Protein AF-A0A816HY88-F1 (afdb_monomer_lite)

InterPro domains:
  IPR036188 FAD/NAD(P)-binding domain superfamily [G3DSA:3.50.50.60] (1-149)
  IPR036188 FAD/NAD(P)-binding domain superfamily [SSF51905] (26-149)
  IPR050775 Baeyer-Villiger monooxygenase-like [PTHR43098] (3-152)

pLDDT: mean 90.63, std 6.53, range [69.69, 98.5]

Structure (mmCIF, N/CA/C/O backbone):
data_AF-A0A816HY88-F1
#
_entry.id   AF-A0A816HY88-F1
#
loop_
_atom_site.group_PDB
_atom_site.id
_atom_site.type_symbol
_atom_site.label_atom_id
_atom_site.label_alt_id
_atom_site.label_comp_id
_atom_site.label_asym_id
_atom_site.label_entity_id
_atom_site.label_seq_id
_atom_site.pdbx_PDB_ins_code
_atom_site.Cartn_x
_atom_site.Cartn_y
_atom_site.Cartn_z
_atom_site.occupancy
_atom_site.B_iso_or_equiv
_atom_site.auth_seq_id
_atom_site.auth_comp_id
_atom_site.auth_asym_id
_atom_site.auth_atom_id
_atom_site.pdbx_PDB_model_num
ATOM 1 N N . SER A 1 1 ? 11.985 27.526 19.896 1.00 71.38 1 SER A N 1
ATOM 2 C CA . SER A 1 1 ? 10.513 27.419 19.888 1.00 71.38 1 SER A CA 1
ATOM 3 C C . SER A 1 1 ? 10.093 26.351 20.879 1.00 71.38 1 SER A C 1
ATOM 5 O O . SER A 1 1 ? 10.796 25.349 20.962 1.00 71.38 1 SER A O 1
ATOM 7 N N . ASN A 1 2 ? 9.009 26.562 21.633 1.00 85.62 2 ASN A N 1
ATOM 8 C CA . ASN A 1 2 ? 8.474 25.550 22.550 1.00 85.62 2 ASN A CA 1
ATOM 9 C C . ASN A 1 2 ? 7.485 24.657 21.790 1.00 85.62 2 ASN A C 1
ATOM 11 O O . ASN A 1 2 ? 6.582 25.165 21.128 1.00 85.62 2 ASN A O 1
ATOM 15 N N . ILE A 1 3 ? 7.688 23.348 21.861 1.00 93.12 3 ILE A N 1
ATOM 16 C CA . ILE A 1 3 ? 6.860 22.308 21.246 1.00 93.12 3 ILE A CA 1
ATOM 17 C C . ILE A 1 3 ? 6.086 21.635 22.376 1.00 93.12 3 ILE A C 1
ATOM 19 O O . ILE A 1 3 ? 6.694 21.261 23.377 1.00 93.12 3 ILE A O 1
ATOM 23 N N . GLN A 1 4 ? 4.772 21.483 22.223 1.00 94.62 4 GLN A N 1
ATOM 24 C CA . GLN A 1 4 ? 3.928 20.796 23.198 1.00 94.62 4 GLN A CA 1
ATOM 25 C C . GLN A 1 4 ? 3.499 19.429 22.677 1.00 94.62 4 GLN A C 1
ATOM 27 O O . GLN A 1 4 ? 3.098 19.294 21.519 1.00 94.62 4 GLN A O 1
ATOM 32 N N . THR A 1 5 ? 3.574 18.421 23.539 1.00 93.31 5 THR A N 1
ATOM 33 C CA . THR A 1 5 ? 3.077 17.073 23.251 1.00 93.31 5 THR A CA 1
ATOM 34 C C . THR A 1 5 ? 1.643 16.904 23.763 1.00 93.31 5 THR A C 1
ATOM 36 O O . THR A 1 5 ? 1.157 17.673 24.593 1.00 93.31 5 THR A O 1
ATOM 39 N N . HIS A 1 6 ? 0.960 15.848 23.315 1.00 92.31 6 HIS A N 1
ATOM 40 C CA . HIS A 1 6 ? -0.373 15.491 23.814 1.00 92.31 6 HIS A CA 1
ATOM 41 C C . HIS A 1 6 ? -0.389 15.102 25.307 1.00 92.31 6 HIS A C 1
ATOM 43 O O . HIS A 1 6 ? -1.454 15.089 25.916 1.00 92.31 6 HIS A O 1
ATOM 49 N N . THR A 1 7 ? 0.772 14.798 25.902 1.00 94.50 7 THR A N 1
ATOM 50 C CA . THR A 1 7 ? 0.922 14.513 27.338 1.00 94.50 7 THR A CA 1
ATOM 51 C C . THR A 1 7 ? 1.157 15.775 28.175 1.00 94.50 7 THR A C 1
ATOM 53 O O . THR A 1 7 ? 1.267 15.683 29.395 1.00 94.50 7 THR A O 1
ATOM 56 N N . GLY A 1 8 ? 1.225 16.955 27.545 1.00 92.69 8 GLY A N 1
ATOM 57 C CA . GLY A 1 8 ? 1.469 18.235 28.215 1.00 92.69 8 GLY A CA 1
ATOM 58 C C . GLY A 1 8 ? 2.948 18.567 28.437 1.00 92.69 8 GLY A C 1
ATOM 59 O O . GLY A 1 8 ? 3.257 19.587 29.051 1.00 92.69 8 GLY A O 1
ATOM 60 N N . GLU A 1 9 ? 3.871 17.745 27.932 1.00 95.62 9 GLU A N 1
ATOM 61 C CA . GLU A 1 9 ? 5.306 18.027 27.988 1.00 95.62 9 GLU A CA 1
ATOM 62 C C . GLU A 1 9 ? 5.660 19.202 27.065 1.00 95.62 9 GLU A C 1
ATOM 64 O O . GLU A 1 9 ? 5.175 19.289 25.934 1.00 95.62 9 GLU A O 1
ATOM 69 N N . SER A 1 10 ? 6.523 20.102 27.545 1.00 95.25 10 SER A N 1
ATOM 70 C CA . SER A 1 10 ? 7.017 21.248 26.779 1.00 95.25 10 SER A CA 1
ATOM 71 C C . SER A 1 10 ? 8.507 21.094 26.491 1.00 95.25 10 SER A C 1
ATOM 73 O O . SER A 1 10 ? 9.335 21.155 27.399 1.00 95.25 10 SER A O 1
ATOM 75 N N . ILE A 1 11 ? 8.852 20.970 25.213 1.00 95.62 11 ILE A N 1
ATOM 76 C CA . ILE A 1 11 ? 10.220 20.759 24.734 1.00 95.62 11 ILE A CA 1
ATOM 77 C C . ILE A 1 11 ? 10.711 22.040 24.056 1.00 95.62 11 ILE A C 1
ATOM 79 O O . ILE A 1 11 ? 10.052 22.566 23.159 1.00 95.62 11 ILE A O 1
ATOM 83 N N . SER A 1 12 ? 11.879 22.550 24.452 1.00 95.81 12 SER A N 1
ATOM 84 C CA . SER A 1 12 ? 12.508 23.702 23.791 1.00 95.81 12 SER A CA 1
ATOM 85 C C . SER A 1 12 ? 13.562 23.235 22.792 1.00 95.81 12 SER A C 1
ATOM 87 O O . SER A 1 12 ? 14.515 22.551 23.161 1.00 95.81 12 SER A O 1
ATOM 89 N N . ALA A 1 13 ? 13.406 23.616 21.522 1.00 94.94 13 ALA A N 1
ATOM 90 C CA . ALA A 1 13 ? 14.352 23.282 20.459 1.00 94.94 13 ALA A CA 1
ATOM 91 C C . ALA A 1 13 ? 14.672 24.493 19.571 1.00 94.94 13 ALA A C 1
ATOM 93 O O . ALA A 1 13 ? 13.842 25.392 19.373 1.00 94.94 13 ALA A O 1
ATOM 94 N N . LYS A 1 14 ? 15.894 24.505 19.016 1.00 95.19 14 LYS A N 1
ATOM 95 C CA . LYS A 1 14 ? 16.326 25.493 18.009 1.00 95.19 14 LYS A CA 1
ATOM 96 C C . LYS A 1 14 ? 15.706 25.215 16.639 1.00 95.19 14 LYS A C 1
ATOM 98 O O . LYS A 1 14 ? 15.327 26.151 15.949 1.00 95.19 14 LYS A O 1
ATOM 103 N N . PHE A 1 15 ? 15.567 23.939 16.286 1.00 94.88 15 PHE A N 1
ATOM 104 C CA . PHE A 1 15 ? 14.967 23.481 15.037 1.00 94.88 15 PHE A CA 1
ATOM 105 C C . PHE A 1 15 ? 13.956 22.373 15.325 1.00 94.88 15 PHE A C 1
ATOM 107 O O . PHE A 1 15 ? 14.163 21.563 16.225 1.00 94.88 15 PHE A O 1
ATOM 114 N N . CYS A 1 16 ? 12.878 22.340 14.546 1.00 93.38 16 CYS A N 1
ATOM 115 C CA . CYS A 1 16 ? 11.890 21.268 14.548 1.00 93.38 16 CYS A CA 1
ATOM 116 C C . CYS A 1 16 ? 11.793 20.730 13.120 1.00 93.38 16 CYS A C 1
ATOM 118 O O . CYS A 1 16 ? 11.418 21.471 12.212 1.00 93.38 16 CYS A O 1
ATOM 120 N N . ILE A 1 17 ? 12.178 19.470 12.915 1.00 93.50 17 ILE A N 1
ATOM 121 C CA . ILE A 1 17 ? 12.129 18.813 11.606 1.00 93.50 17 ILE A CA 1
ATOM 122 C C . ILE A 1 17 ? 10.899 17.908 11.601 1.00 93.50 17 ILE A C 1
ATOM 124 O O . ILE 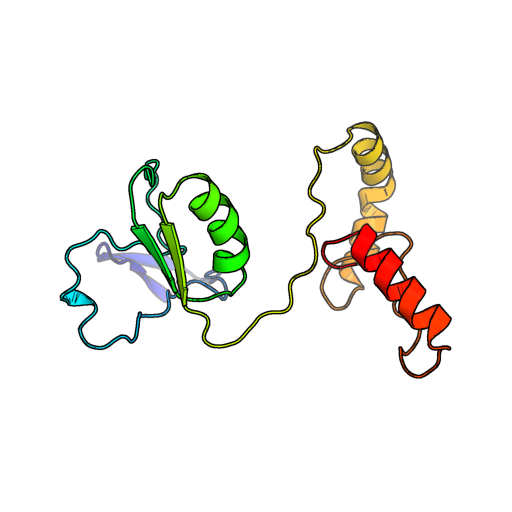A 1 17 ? 10.853 16.915 12.323 1.00 93.50 17 ILE A O 1
ATOM 128 N N . MET A 1 18 ? 9.890 18.262 10.806 1.00 91.19 18 MET A N 1
ATOM 129 C CA . MET A 1 18 ? 8.639 17.507 10.726 1.00 91.19 18 MET A CA 1
ATOM 130 C C . MET A 1 18 ? 8.716 16.472 9.602 1.00 91.19 18 MET A C 1
ATOM 132 O O . MET A 1 18 ? 8.741 16.825 8.427 1.00 91.19 18 MET A O 1
ATOM 136 N N . ALA A 1 19 ? 8.726 15.191 9.970 1.00 89.94 19 ALA A N 1
ATOM 137 C CA . ALA A 1 19 ? 8.741 14.051 9.049 1.00 89.94 19 ALA A CA 1
ATOM 138 C C . ALA A 1 19 ? 7.442 13.225 9.156 1.00 89.94 19 ALA A C 1
ATOM 140 O O . ALA A 1 19 ? 7.468 12.004 9.254 1.00 89.94 19 ALA A O 1
ATOM 141 N N . THR A 1 20 ? 6.285 13.895 9.185 1.00 88.50 20 THR A N 1
ATOM 142 C CA . THR A 1 20 ? 4.975 13.280 9.488 1.00 88.50 20 THR A CA 1
ATOM 143 C C . THR A 1 20 ? 4.330 12.529 8.316 1.00 88.50 20 THR A C 1
ATOM 145 O O . THR A 1 20 ? 3.281 11.914 8.493 1.00 88.50 20 THR A O 1
ATOM 148 N N . GLY A 1 21 ? 4.934 12.572 7.123 1.00 83.69 21 GLY A N 1
ATOM 149 C CA . GLY A 1 21 ? 4.447 11.890 5.919 1.00 83.69 21 GLY A CA 1
ATOM 150 C C . GLY A 1 21 ? 3.144 12.466 5.340 1.00 83.69 21 GLY A C 1
ATOM 151 O O . GLY A 1 21 ? 2.465 13.283 5.960 1.00 83.69 21 GLY A O 1
ATOM 152 N N . CYS A 1 22 ? 2.783 12.032 4.128 1.00 79.31 22 CYS A N 1
ATOM 153 C CA . CYS A 1 22 ? 1.593 12.501 3.400 1.00 79.31 22 CYS A CA 1
ATOM 154 C C . CYS A 1 22 ? 0.307 11.693 3.675 1.00 79.31 22 CYS A C 1
ATOM 156 O O . CYS A 1 22 ? -0.743 12.029 3.135 1.00 79.31 22 CYS A O 1
ATOM 158 N N . LEU A 1 23 ? 0.368 10.643 4.506 1.00 78.06 23 LEU A N 1
ATOM 159 C CA . LEU A 1 23 ? -0.727 9.683 4.738 1.00 78.06 23 LEU A CA 1
ATOM 160 C C . LEU A 1 23 ? -1.119 9.541 6.223 1.00 78.06 23 LEU A C 1
ATOM 162 O O . LEU A 1 23 ? -1.615 8.501 6.644 1.00 78.06 23 LEU A O 1
ATOM 166 N N . SER A 1 24 ? -0.876 10.567 7.038 1.00 69.75 24 SER A N 1
ATOM 167 C CA . SER A 1 24 ? -0.983 10.486 8.505 1.00 69.75 24 SER A CA 1
ATOM 168 C C . SER A 1 24 ? -2.385 10.710 9.080 1.00 69.75 24 SER A C 1
ATOM 170 O O . SER A 1 24 ? -2.617 10.369 10.238 1.00 69.75 24 SER A O 1
ATOM 172 N N . ILE A 1 25 ? -3.329 11.253 8.305 1.00 73.25 25 ILE A N 1
ATOM 173 C CA . ILE A 1 25 ? -4.696 11.528 8.772 1.00 73.25 25 ILE A CA 1
ATOM 174 C C . ILE A 1 25 ? -5.663 10.518 8.136 1.00 73.25 25 ILE A C 1
ATOM 176 O O . ILE A 1 25 ? -5.889 10.581 6.924 1.00 73.25 25 ILE A O 1
ATOM 180 N N . PRO A 1 26 ? -6.261 9.600 8.923 1.00 75.56 26 PRO A N 1
ATOM 181 C CA . PRO A 1 26 ? -7.284 8.691 8.425 1.00 75.56 26 PRO A CA 1
ATOM 182 C C . PRO A 1 26 ? -8.479 9.455 7.862 1.00 75.56 26 PRO A C 1
ATOM 184 O O . PRO A 1 26 ? -8.979 10.406 8.468 1.00 75.56 26 PRO A O 1
ATOM 187 N N . LYS A 1 27 ? -8.983 9.010 6.711 1.00 76.25 27 LYS A N 1
ATOM 188 C CA . LYS A 1 27 ? -10.220 9.550 6.156 1.00 76.25 27 LYS A CA 1
ATOM 189 C C . LYS A 1 27 ? -11.400 9.083 7.007 1.00 76.25 27 LYS A C 1
ATOM 191 O O . LYS A 1 27 ? -11.602 7.881 7.171 1.00 76.25 27 LYS A O 1
ATOM 196 N N . GLN A 1 28 ? -12.206 10.023 7.493 1.00 72.88 28 GLN A N 1
ATOM 197 C CA . GLN A 1 28 ? -13.455 9.678 8.164 1.00 72.88 28 GLN A CA 1
ATOM 198 C C . GLN A 1 28 ? -14.428 9.001 7.192 1.00 72.88 28 GLN A C 1
ATOM 200 O O . GLN A 1 28 ? -14.548 9.385 6.024 1.00 72.88 28 GLN A O 1
ATOM 205 N N . VAL A 1 29 ? -15.114 7.972 7.688 1.00 77.56 29 VAL A N 1
ATOM 206 C CA . VAL A 1 29 ? -16.154 7.267 6.940 1.00 77.56 29 VAL A CA 1
ATOM 207 C C . VAL A 1 29 ? 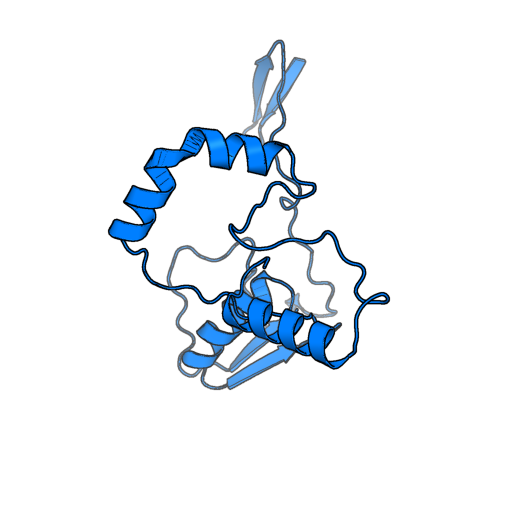-17.409 8.130 6.945 1.00 77.56 29 VAL A C 1
ATOM 209 O O . VAL A 1 29 ? -18.098 8.244 7.953 1.00 77.56 29 VAL A O 1
ATOM 212 N N . ASP A 1 30 ? -17.690 8.739 5.799 1.00 82.94 30 ASP A N 1
ATOM 213 C CA . ASP A 1 30 ? -18.880 9.557 5.575 1.00 82.94 30 ASP A CA 1
ATOM 214 C C . ASP A 1 30 ? -20.040 8.674 5.094 1.00 82.94 30 ASP A C 1
ATOM 216 O O . ASP A 1 30 ? -20.346 8.588 3.904 1.00 82.94 30 ASP A O 1
ATOM 220 N N . ILE A 1 31 ? -20.609 7.904 6.025 1.00 88.44 31 ILE A N 1
ATOM 221 C CA . ILE A 1 31 ? -21.781 7.057 5.785 1.00 88.44 31 ILE A CA 1
ATOM 222 C C . ILE A 1 31 ? -22.818 7.366 6.859 1.00 88.44 31 ILE A C 1
ATOM 224 O O . ILE A 1 31 ? -22.601 7.141 8.053 1.00 88.44 31 ILE A O 1
ATOM 228 N N . ASN A 1 32 ? -23.978 7.854 6.425 1.00 91.06 32 ASN A N 1
ATOM 229 C CA . ASN A 1 32 ? -25.089 8.150 7.320 1.00 91.06 32 ASN A CA 1
ATOM 230 C C . ASN A 1 32 ? -25.496 6.901 8.111 1.00 91.06 32 ASN A C 1
ATOM 232 O O . ASN A 1 32 ? -25.783 5.850 7.542 1.00 91.06 32 ASN A O 1
ATOM 236 N N . GLY A 1 33 ? -25.529 7.030 9.437 1.00 90.31 33 GLY A N 1
ATOM 237 C CA . GLY A 1 33 ? -25.895 5.934 10.330 1.00 90.31 33 GLY A CA 1
ATOM 238 C C . GLY A 1 33 ? -24.801 4.886 10.552 1.00 90.31 33 GLY A C 1
ATOM 239 O O . GLY A 1 33 ? -25.104 3.862 11.159 1.00 90.31 33 GLY A O 1
ATOM 240 N N . ILE A 1 34 ? -23.547 5.122 10.138 1.00 88.56 34 ILE A N 1
ATOM 241 C CA . ILE A 1 34 ? -22.441 4.166 10.352 1.00 88.56 34 ILE A CA 1
ATOM 242 C C . ILE A 1 34 ? -22.284 3.763 11.827 1.00 88.56 34 ILE A C 1
ATOM 244 O O . ILE A 1 34 ? -22.072 2.594 12.132 1.00 88.56 34 ILE A O 1
ATOM 248 N N . ASN A 1 35 ? -22.521 4.698 12.752 1.00 88.62 35 ASN A N 1
ATOM 249 C CA . ASN A 1 35 ? -22.460 4.465 14.200 1.00 88.62 35 ASN A CA 1
ATOM 250 C C . ASN A 1 35 ? -23.571 3.534 14.728 1.00 88.62 35 ASN A C 1
ATOM 252 O O . ASN A 1 35 ? -23.502 3.070 15.865 1.00 88.62 35 ASN A O 1
ATOM 256 N N . ASN A 1 36 ? -24.605 3.254 13.928 1.00 93.94 36 ASN A N 1
ATOM 257 C CA . ASN A 1 36 ? -25.673 2.322 14.295 1.00 93.94 36 ASN A CA 1
ATOM 258 C C . ASN A 1 36 ? -25.295 0.865 14.005 1.00 93.94 36 ASN A C 1
ATOM 260 O O . ASN A 1 36 ? -25.984 -0.043 14.482 1.00 93.94 36 ASN A O 1
ATOM 264 N N . PHE A 1 37 ? -24.222 0.631 13.241 1.00 94.25 37 PHE A N 1
ATOM 265 C CA . PHE A 1 37 ? -23.736 -0.707 12.947 1.00 94.25 37 PHE A CA 1
ATOM 266 C C . PHE A 1 37 ? -23.296 -1.410 14.235 1.00 94.25 37 PHE A C 1
ATOM 268 O O . PHE A 1 37 ? -22.551 -0.862 15.043 1.00 94.25 37 PHE A O 1
ATOM 275 N N . LYS A 1 38 ? -23.802 -2.628 14.448 1.00 95.75 38 LYS A N 1
ATOM 276 C CA . LYS A 1 38 ? -23.538 -3.417 15.664 1.00 95.75 38 LYS A CA 1
ATOM 277 C C . LYS A 1 38 ? -22.385 -4.407 15.510 1.00 95.75 38 LYS A C 1
ATOM 279 O O . LYS A 1 38 ? -21.984 -5.020 16.493 1.00 95.75 38 LYS A O 1
ATOM 284 N N . GLY A 1 39 ? -21.881 -4.585 14.289 1.00 94.75 39 GLY A N 1
ATOM 285 C CA . GLY A 1 39 ? -20.714 -5.416 14.022 1.00 94.75 39 GLY A CA 1
ATOM 286 C C . GLY A 1 39 ? -19.404 -4.688 14.316 1.00 94.75 39 GLY A C 1
ATOM 287 O O . GLY A 1 39 ? -19.372 -3.489 14.597 1.00 94.75 39 GLY A O 1
ATOM 288 N N . LYS A 1 40 ? -18.299 -5.429 14.222 1.00 94.31 40 LYS A N 1
ATOM 289 C CA . LYS A 1 40 ? -16.959 -4.865 14.389 1.00 94.31 40 LYS A CA 1
ATOM 290 C C . LYS A 1 40 ? -16.592 -4.024 13.166 1.00 94.31 40 LYS A C 1
ATOM 292 O O . LYS A 1 40 ? -16.858 -4.422 12.035 1.00 94.31 40 LYS A O 1
ATOM 297 N N . THR A 1 41 ? -15.985 -2.866 13.408 1.00 93.38 41 THR A N 1
ATOM 298 C CA . THR A 1 41 ? -15.511 -1.949 12.365 1.00 93.38 41 THR A CA 1
ATOM 299 C C . THR A 1 41 ? -14.011 -1.772 12.517 1.00 93.38 41 THR A C 1
ATOM 301 O O . THR A 1 41 ? -13.536 -1.503 13.619 1.00 93.38 41 THR A O 1
ATOM 304 N N . TYR A 1 42 ? -13.281 -1.903 11.414 1.00 93.69 42 TYR A N 1
ATOM 305 C CA . TYR A 1 42 ? -11.826 -1.803 11.378 1.00 93.69 42 TYR A CA 1
ATOM 306 C C . TYR A 1 42 ? -11.392 -0.812 10.303 1.00 93.69 42 TYR A C 1
ATOM 308 O O . TYR A 1 42 ? -12.018 -0.713 9.248 1.00 93.69 42 TYR A O 1
ATOM 316 N N . TYR A 1 43 ? -10.301 -0.098 10.568 1.00 92.44 43 TYR A N 1
ATOM 317 C CA . TYR A 1 43 ? -9.692 0.843 9.633 1.00 92.44 43 TYR A CA 1
ATOM 318 C C . TYR A 1 43 ? -8.312 0.320 9.253 1.00 92.44 43 TYR A C 1
ATOM 320 O O . TYR A 1 43 ? -7.505 0.039 10.132 1.00 92.44 43 TYR A O 1
ATOM 328 N N . THR A 1 44 ? -8.000 0.230 7.959 1.00 93.00 44 THR A N 1
ATOM 329 C CA . THR A 1 44 ? -6.687 -0.260 7.494 1.00 93.00 44 THR A CA 1
ATOM 330 C C . THR A 1 44 ? -5.519 0.601 7.984 1.00 93.00 44 THR A C 1
ATOM 332 O O . THR A 1 44 ? -4.414 0.099 8.140 1.00 93.00 44 THR A O 1
ATOM 335 N N . SER A 1 45 ? -5.757 1.884 8.282 1.00 90.62 45 SER A N 1
ATOM 336 C CA . SER A 1 45 ? -4.768 2.795 8.877 1.00 90.62 45 SER A CA 1
ATOM 337 C C . SER A 1 45 ? -4.530 2.576 10.376 1.00 90.62 45 SER A C 1
ATOM 339 O O . SER A 1 45 ? -3.584 3.129 10.925 1.00 90.62 45 SER A O 1
ATOM 341 N N . GLN A 1 46 ? -5.419 1.851 11.056 1.00 90.62 46 GLN A N 1
ATOM 342 C CA . GLN A 1 46 ? -5.390 1.587 12.500 1.00 90.62 46 GLN A CA 1
ATOM 343 C C . GLN A 1 46 ? -5.807 0.133 12.749 1.00 90.62 46 GLN A C 1
ATOM 345 O O . GLN A 1 46 ? -6.729 -0.154 13.513 1.00 90.62 46 GLN A O 1
ATOM 350 N N . TRP A 1 47 ? -5.181 -0.784 12.012 1.00 92.81 47 TRP A N 1
ATOM 351 C CA . TRP A 1 47 ? -5.509 -2.197 12.113 1.00 92.81 47 TRP A CA 1
ATOM 352 C C . TRP A 1 47 ? -5.091 -2.741 13.488 1.00 92.81 47 TRP A C 1
ATOM 354 O O . TRP A 1 47 ? -4.006 -2.389 13.959 1.00 92.81 47 TRP A O 1
ATOM 364 N N . PRO A 1 48 ? -5.910 -3.579 14.149 1.00 94.31 48 PRO A N 1
ATOM 365 C CA . PRO A 1 48 ? -5.527 -4.202 15.412 1.00 94.31 48 PRO A CA 1
ATOM 366 C C . PRO A 1 48 ? -4.233 -5.013 15.290 1.00 94.31 48 PRO A C 1
ATOM 368 O O . PRO A 1 48 ? -3.965 -5.626 14.261 1.00 94.31 48 PRO A O 1
ATOM 371 N N . HIS A 1 49 ? -3.442 -5.040 16.363 1.00 94.50 49 HIS A N 1
ATOM 372 C CA . HIS A 1 49 ? -2.233 -5.871 16.434 1.00 94.50 49 HIS A CA 1
ATOM 373 C C . HIS A 1 49 ? -2.541 -7.358 16.632 1.00 94.50 49 HIS A C 1
ATOM 375 O O . HIS A 1 49 ? -1.706 -8.212 16.349 1.00 94.50 49 HIS A O 1
ATOM 381 N N . GLU A 1 50 ? -3.726 -7.660 17.154 1.00 94.62 50 GLU A N 1
ATOM 382 C CA . GLU A 1 50 ? -4.233 -9.017 17.291 1.00 94.62 50 GLU A CA 1
ATOM 383 C C . GLU A 1 50 ? -4.839 -9.515 15.976 1.00 94.62 50 GLU A C 1
ATOM 385 O O . GLU A 1 50 ? -5.433 -8.749 15.214 1.00 94.62 50 GLU A O 1
ATOM 390 N N . ASN A 1 51 ? -4.711 -10.819 15.726 1.00 92.56 51 ASN A N 1
ATOM 391 C CA . ASN A 1 51 ? -5.334 -11.442 14.566 1.00 92.56 51 ASN A CA 1
ATOM 392 C C . ASN A 1 51 ? -6.858 -11.356 14.676 1.00 92.56 51 ASN A C 1
ATOM 394 O O . ASN A 1 51 ? -7.452 -11.732 15.689 1.00 92.56 51 ASN A O 1
ATOM 398 N N . ILE A 1 52 ? -7.491 -10.898 13.600 1.00 95.00 52 ILE A N 1
ATOM 399 C CA . ILE A 1 52 ? -8.943 -10.899 13.464 1.00 95.00 52 ILE A CA 1
ATOM 400 C C . ILE A 1 52 ? -9.322 -12.166 12.715 1.00 95.00 52 ILE A C 1
ATOM 402 O O . ILE A 1 52 ? -8.853 -12.375 11.607 1.00 95.00 52 ILE A O 1
ATOM 406 N N . ASN A 1 53 ? -10.179 -12.979 13.326 1.00 95.12 53 ASN A N 1
ATOM 407 C CA . ASN A 1 53 ? -10.738 -14.158 12.685 1.00 95.12 53 ASN A CA 1
ATOM 408 C C . ASN A 1 53 ? -12.016 -13.774 11.918 1.00 95.12 53 ASN A C 1
ATOM 410 O O . ASN A 1 53 ? -12.974 -13.266 12.518 1.00 95.12 53 ASN A O 1
ATOM 414 N N . PHE A 1 54 ? -12.016 -14.005 10.608 1.00 97.00 54 PHE A N 1
ATOM 415 C CA . PHE A 1 54 ? -13.140 -13.763 9.704 1.00 97.00 54 PHE A CA 1
ATOM 416 C C . PHE A 1 54 ? -13.941 -15.025 9.360 1.00 97.00 54 PHE A C 1
ATOM 418 O O . PHE A 1 54 ? -14.970 -14.906 8.689 1.00 97.00 54 PHE A O 1
ATOM 425 N N . HIS A 1 55 ? -13.554 -16.206 9.846 1.00 96.81 55 HIS A N 1
ATOM 426 C CA . HIS A 1 55 ? -14.321 -17.434 9.641 1.00 96.81 55 HIS A CA 1
ATOM 427 C C . HIS A 1 55 ? -15.781 -17.266 10.087 1.00 96.81 55 HIS A C 1
ATOM 429 O O . HIS A 1 55 ? -16.087 -16.647 11.113 1.00 96.81 55 HIS A O 1
ATOM 435 N N . ASP A 1 56 ? -16.696 -17.774 9.259 1.00 96.75 56 ASP A N 1
ATOM 436 C CA . ASP A 1 56 ? -18.152 -17.651 9.417 1.00 96.75 56 ASP A CA 1
ATOM 437 C C . ASP A 1 56 ? -18.695 -16.206 9.429 1.00 96.75 56 ASP A C 1
ATOM 439 O O . ASP A 1 56 ? -19.902 -15.985 9.578 1.00 96.75 56 ASP A O 1
ATOM 443 N N . GLN A 1 57 ? -17.843 -15.195 9.222 1.00 98.00 57 GLN A N 1
ATOM 444 C CA . GLN A 1 57 ? -18.259 -13.798 9.164 1.00 98.00 57 GLN A CA 1
ATOM 445 C C . GLN A 1 57 ? -18.684 -13.393 7.754 1.00 98.00 57 GLN A C 1
ATOM 447 O O . GLN A 1 57 ? -18.117 -13.801 6.740 1.00 98.00 57 GLN A O 1
ATOM 452 N N . ARG A 1 58 ? -19.668 -12.493 7.704 1.00 98.38 58 ARG A N 1
ATOM 453 C CA . ARG A 1 58 ? -19.995 -11.726 6.501 1.00 98.38 58 ARG A CA 1
ATOM 454 C C . ARG A 1 58 ? -19.301 -10.379 6.612 1.00 98.38 58 ARG A C 1
ATOM 456 O O . ARG A 1 58 ? -19.659 -9.577 7.474 1.00 98.38 58 ARG A O 1
ATOM 463 N N . VAL A 1 59 ? -18.314 -10.147 5.759 1.00 98.38 59 VAL A N 1
ATOM 464 C CA . VAL A 1 59 ? -17.443 -8.973 5.821 1.00 98.38 59 VAL A CA 1
ATOM 465 C C . VAL A 1 59 ? -17.808 -7.998 4.708 1.00 98.38 59 VAL A C 1
ATOM 467 O O . VAL A 1 59 ? -18.131 -8.398 3.593 1.00 98.38 59 VAL A O 1
ATOM 470 N N . ALA A 1 60 ? -17.763 -6.704 5.014 1.00 97.31 60 ALA A N 1
ATOM 471 C CA . ALA A 1 60 ? -17.919 -5.626 4.050 1.00 97.31 60 ALA A CA 1
ATOM 472 C C . ALA A 1 60 ? -16.630 -4.801 4.003 1.00 97.31 60 ALA A C 1
ATOM 474 O O . ALA A 1 60 ? -16.205 -4.270 5.028 1.00 97.31 60 ALA A O 1
ATOM 475 N N . VAL A 1 61 ? -16.034 -4.664 2.820 1.00 96.75 61 VAL A N 1
ATOM 476 C CA . VAL A 1 61 ? -14.889 -3.776 2.582 1.00 96.75 61 VAL A CA 1
ATOM 477 C C . VAL A 1 61 ? -15.356 -2.578 1.769 1.00 96.75 61 VAL A C 1
ATOM 479 O O . VAL A 1 61 ? -15.974 -2.726 0.714 1.00 96.75 61 VAL A O 1
ATOM 482 N N . ILE A 1 62 ? -15.063 -1.377 2.267 1.00 94.75 62 ILE A N 1
ATOM 483 C CA . ILE A 1 62 ? -15.431 -0.115 1.625 1.00 94.75 62 ILE A CA 1
ATOM 484 C C . ILE A 1 62 ? -14.170 0.535 1.066 1.00 94.75 62 ILE A C 1
ATOM 486 O O . ILE A 1 62 ? -13.283 0.946 1.811 1.00 94.75 62 ILE A O 1
ATOM 490 N N . GLY A 1 63 ? -14.133 0.681 -0.257 1.00 93.06 63 GLY A N 1
ATOM 491 C CA . GLY A 1 63 ? -13.009 1.267 -0.976 1.00 93.06 63 GLY A CA 1
ATOM 492 C C . GLY A 1 63 ? -12.060 0.228 -1.570 1.00 93.06 63 GLY A C 1
ATOM 493 O O . GLY A 1 63 ? -11.700 -0.766 -0.950 1.00 93.06 63 GLY A O 1
ATOM 494 N N . THR A 1 64 ? -11.627 0.508 -2.796 1.00 95.31 64 THR A N 1
ATOM 495 C CA . THR A 1 64 ? -10.746 -0.345 -3.604 1.00 95.31 64 THR A CA 1
ATOM 496 C C . THR A 1 64 ? -9.453 0.387 -3.973 1.00 95.31 64 THR A C 1
ATOM 498 O O . THR A 1 64 ? -8.907 0.218 -5.051 1.00 95.31 64 THR A O 1
ATOM 501 N N . GLY A 1 65 ? -8.951 1.244 -3.076 1.00 93.00 65 GLY A N 1
ATOM 502 C CA . GLY A 1 65 ? -7.591 1.790 -3.193 1.00 93.00 65 GLY A CA 1
ATOM 503 C C . GL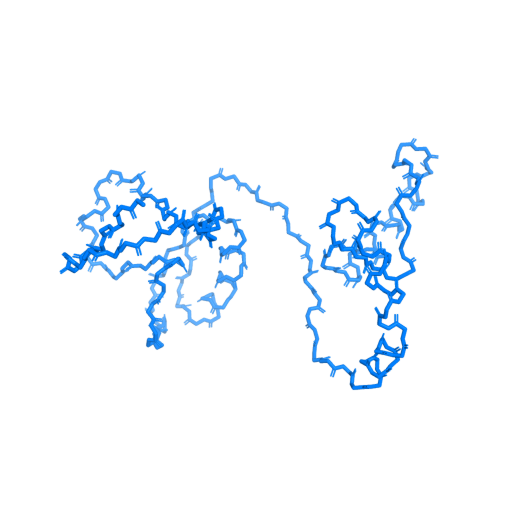Y A 1 65 ? -6.529 0.732 -2.871 1.00 93.00 65 GLY A C 1
ATOM 504 O O . GLY A 1 65 ? -6.870 -0.414 -2.594 1.00 93.00 65 GLY A O 1
ATOM 505 N N . SER A 1 66 ? -5.250 1.122 -2.826 1.00 92.88 66 SER A N 1
ATOM 506 C CA . SER A 1 66 ? -4.128 0.194 -2.572 1.00 92.88 66 SER A CA 1
ATOM 507 C C . SER A 1 66 ? -4.352 -0.717 -1.352 1.00 92.88 66 SER A C 1
ATOM 509 O O . SER A 1 66 ? -4.292 -1.936 -1.480 1.00 92.88 66 SER A O 1
ATOM 511 N N . SER A 1 67 ? -4.747 -0.158 -0.199 1.00 94.94 67 SER A N 1
ATOM 512 C CA . SER A 1 67 ? -5.047 -0.961 0.997 1.00 94.94 67 SER A CA 1
ATOM 513 C C . SER A 1 67 ? -6.201 -1.947 0.791 1.00 94.94 67 SER A C 1
ATOM 515 O O . SER A 1 67 ? -6.165 -3.051 1.324 1.00 94.94 67 SER A O 1
ATOM 517 N N . GLY A 1 68 ? -7.225 -1.570 0.019 1.00 95.38 68 GLY A N 1
ATOM 518 C CA . GLY A 1 68 ? -8.337 -2.456 -0.327 1.00 95.38 68 GLY A CA 1
ATOM 519 C C . GLY A 1 68 ? -7.869 -3.591 -1.234 1.00 95.38 68 GLY A C 1
ATOM 520 O O . GLY A 1 68 ? -8.085 -4.749 -0.911 1.00 95.38 68 GLY A O 1
ATOM 521 N N . VAL A 1 69 ? -7.146 -3.272 -2.311 1.00 95.38 69 VAL A N 1
ATOM 522 C CA . VAL A 1 69 ? -6.576 -4.262 -3.245 1.00 95.38 69 VAL A CA 1
ATOM 523 C C . VAL A 1 69 ? -5.680 -5.274 -2.527 1.00 95.38 69 VAL A C 1
ATOM 525 O O . VAL A 1 69 ? -5.705 -6.451 -2.866 1.00 95.38 69 VAL A O 1
ATOM 528 N N . GLN A 1 70 ? -4.921 -4.836 -1.522 1.00 95.00 70 GLN A N 1
ATOM 529 C CA . GLN A 1 70 ? -4.052 -5.710 -0.729 1.00 95.00 70 GLN A CA 1
ATOM 530 C C . GLN A 1 70 ? -4.821 -6.582 0.277 1.00 95.00 70 GLN A C 1
ATOM 532 O O .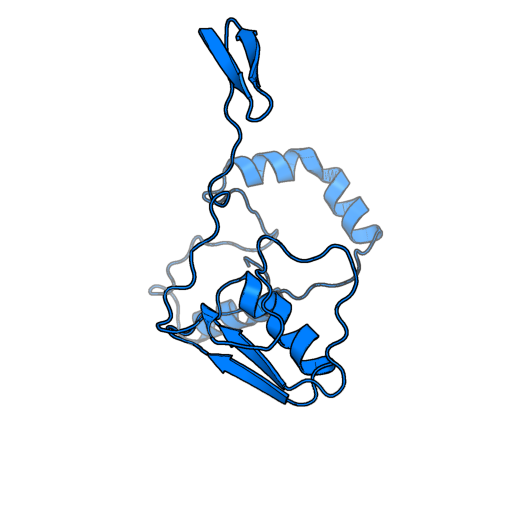 GLN A 1 70 ? -4.462 -7.738 0.474 1.00 95.00 70 GLN A O 1
ATOM 537 N N . SER A 1 71 ? -5.860 -6.046 0.926 1.00 96.31 71 SER A N 1
ATOM 538 C CA . SER A 1 71 ? -6.581 -6.740 2.008 1.00 96.31 71 SER A CA 1
ATOM 539 C C . SER A 1 71 ? -7.737 -7.615 1.524 1.00 96.31 71 SER A C 1
ATOM 541 O O . SER A 1 71 ? -7.970 -8.677 2.093 1.00 96.31 71 SER A O 1
ATOM 543 N N . ILE A 1 72 ? -8.444 -7.206 0.466 1.00 97.50 72 ILE A N 1
ATOM 544 C CA . ILE A 1 72 ? -9.618 -7.907 -0.077 1.00 97.50 72 ILE A CA 1
ATOM 545 C C . ILE A 1 72 ? -9.329 -9.385 -0.378 1.00 97.50 72 ILE A C 1
ATOM 547 O O . ILE A 1 72 ? -10.128 -10.202 0.074 1.00 97.50 72 ILE A O 1
ATOM 551 N N . PRO A 1 73 ? -8.235 -9.765 -1.075 1.00 96.56 73 PRO A N 1
ATOM 552 C CA . PRO A 1 73 ? -7.965 -11.171 -1.376 1.00 96.56 73 PRO A CA 1
ATOM 553 C C . PRO A 1 73 ? -7.794 -12.020 -0.113 1.00 96.56 73 PRO A C 1
ATOM 555 O O . PRO A 1 73 ? -8.432 -13.057 0.008 1.00 96.56 73 PRO A O 1
ATOM 558 N N . LEU A 1 74 ? -7.024 -11.530 0.864 1.00 96.31 74 LEU A N 1
ATOM 559 C CA . LEU A 1 74 ? -6.770 -12.248 2.117 1.00 96.31 74 LEU A CA 1
ATOM 560 C C . LEU A 1 74 ? -8.039 -12.382 2.969 1.00 96.31 74 LEU A C 1
ATOM 562 O O . LEU A 1 74 ? -8.313 -13.438 3.525 1.00 96.31 74 LEU A O 1
ATOM 566 N N . ILE A 1 75 ? -8.857 -11.328 3.035 1.00 97.62 75 ILE A N 1
ATOM 567 C CA . ILE A 1 75 ? -10.147 -11.376 3.737 1.00 97.62 75 ILE A CA 1
ATOM 568 C C . ILE A 1 75 ? -11.115 -12.332 3.022 1.00 97.62 75 ILE A C 1
ATOM 570 O O . ILE A 1 75 ? -11.884 -13.025 3.683 1.00 97.62 75 ILE A O 1
ATOM 574 N N . ALA A 1 76 ? -11.099 -12.377 1.685 1.00 97.88 76 ALA A N 1
ATOM 575 C CA . ALA A 1 76 ? -11.955 -13.263 0.897 1.00 97.88 76 ALA A CA 1
ATOM 576 C C . ALA A 1 76 ? -11.625 -14.749 1.099 1.00 97.88 76 ALA A C 1
ATOM 578 O O . ALA A 1 76 ? -12.533 -15.571 1.027 1.00 97.88 76 ALA A O 1
ATOM 579 N N . GLU A 1 77 ? -10.355 -15.085 1.346 1.00 97.31 77 GLU A N 1
ATOM 580 C CA . GLU A 1 77 ? -9.918 -16.457 1.642 1.00 97.31 77 GLU A CA 1
ATOM 581 C C . GLU A 1 77 ? -10.474 -16.979 2.978 1.00 97.31 77 GLU A C 1
ATOM 583 O O . GLU A 1 77 ? -10.694 -18.181 3.123 1.00 97.31 77 GLU A O 1
ATOM 588 N N . GLU A 1 78 ? -10.724 -16.092 3.945 1.00 97.56 78 GLU A N 1
ATOM 589 C CA . GLU A 1 78 ? -11.133 -16.468 5.303 1.00 97.56 78 GLU A CA 1
ATOM 590 C C . GLU A 1 78 ? -12.638 -16.279 5.573 1.00 97.56 78 GLU A C 1
ATOM 592 O O . GLU A 1 78 ? -13.256 -17.084 6.280 1.00 97.56 78 GLU A O 1
ATOM 597 N N . ALA A 1 79 ? -13.236 -15.215 5.027 1.00 98.19 79 ALA A N 1
ATOM 598 C CA . ALA A 1 79 ? -14.618 -14.831 5.296 1.00 98.19 79 ALA A CA 1
ATOM 599 C C . ALA A 1 79 ? -15.637 -15.782 4.654 1.00 98.19 79 ALA A C 1
ATOM 601 O O . ALA A 1 79 ? -15.511 -16.165 3.494 1.00 98.19 79 ALA A O 1
ATOM 602 N N . ALA A 1 80 ? -16.741 -16.062 5.353 1.00 98.19 80 ALA A N 1
ATOM 603 C CA . ALA A 1 80 ? -17.837 -16.844 4.772 1.00 98.19 80 ALA A CA 1
ATOM 604 C C . ALA A 1 80 ? -18.536 -16.121 3.610 1.00 98.19 80 ALA A C 1
ATOM 606 O O . ALA A 1 80 ? -19.084 -16.758 2.712 1.00 98.19 80 ALA A O 1
ATOM 607 N N . HIS A 1 81 ? -18.547 -14.787 3.628 1.00 98.50 81 HIS A N 1
ATOM 608 C CA . HIS A 1 81 ? -18.972 -13.988 2.483 1.00 98.50 81 HIS A CA 1
ATOM 609 C C . HIS A 1 81 ? -18.327 -12.603 2.517 1.00 98.50 81 HIS A C 1
ATOM 611 O O . HIS A 1 81 ? -18.364 -11.932 3.550 1.00 98.50 81 HIS A O 1
ATOM 617 N N . LEU A 1 82 ? -17.833 -12.128 1.373 1.00 98.50 82 LEU A N 1
ATOM 618 C CA . LEU A 1 82 ? -17.255 -10.794 1.230 1.00 98.50 82 LEU A CA 1
ATOM 619 C C . LEU A 1 82 ? -18.113 -9.902 0.324 1.00 98.50 82 LEU A C 1
ATOM 621 O O . LEU A 1 82 ? -18.434 -10.259 -0.806 1.00 98.50 82 LEU A O 1
ATOM 625 N N . TYR A 1 83 ? -18.453 -8.712 0.815 1.00 98.31 83 TYR A N 1
ATOM 626 C CA . TYR A 1 83 ? -19.056 -7.627 0.043 1.00 98.31 83 TYR A CA 1
ATOM 627 C C . TYR A 1 83 ? -18.014 -6.537 -0.206 1.00 98.31 83 TYR A C 1
ATOM 629 O O . TYR A 1 83 ? -17.427 -6.014 0.741 1.00 98.31 83 TYR A O 1
ATOM 637 N N . VAL A 1 84 ? -17.814 -6.152 -1.467 1.00 97.94 84 VAL A N 1
ATOM 638 C CA . VAL A 1 84 ? -16.900 -5.063 -1.840 1.00 97.94 84 VAL A CA 1
ATOM 639 C C . VAL A 1 84 ? -17.705 -3.868 -2.335 1.00 97.94 84 VAL A C 1
ATOM 641 O O . VAL A 1 84 ? -18.355 -3.921 -3.378 1.00 97.94 84 VAL A O 1
ATOM 644 N N . PHE A 1 85 ? -17.637 -2.765 -1.594 1.00 95.50 85 PHE A N 1
ATOM 645 C CA . PHE A 1 85 ? -18.271 -1.502 -1.955 1.00 95.50 85 PHE A CA 1
ATOM 646 C C . PHE A 1 85 ? -17.262 -0.612 -2.681 1.00 95.50 85 PHE A C 1
ATOM 648 O O . PHE A 1 85 ? -16.431 0.068 -2.070 1.00 95.50 85 PHE A O 1
ATOM 655 N N . GLN A 1 86 ? -17.343 -0.623 -4.010 1.00 95.44 86 GLN A N 1
ATOM 656 C CA . GLN A 1 86 ? -16.477 0.145 -4.895 1.00 95.44 86 GLN A CA 1
ATOM 657 C C . GLN A 1 86 ? -17.188 1.396 -5.412 1.00 95.44 86 GLN A C 1
ATOM 659 O O . GLN A 1 86 ? -18.184 1.303 -6.123 1.00 95.44 86 GLN A O 1
ATOM 664 N N . ARG A 1 87 ? -16.629 2.575 -5.117 1.00 93.56 87 ARG A N 1
ATOM 665 C CA . ARG A 1 87 ? -17.110 3.841 -5.695 1.00 93.56 87 ARG A CA 1
ATOM 666 C C . ARG A 1 87 ? -16.511 4.116 -7.073 1.00 93.56 87 ARG A C 1
ATOM 668 O O . ARG A 1 87 ? -17.216 4.541 -7.978 1.00 93.56 87 ARG A O 1
ATOM 675 N N . THR A 1 88 ? -15.206 3.901 -7.213 1.00 93.25 88 THR A N 1
ATOM 676 C CA . THR A 1 88 ? -14.458 4.133 -8.453 1.00 93.25 88 THR A CA 1
ATOM 677 C C . THR A 1 88 ? -13.502 2.959 -8.642 1.00 93.25 88 THR A C 1
ATOM 679 O O . THR A 1 88 ? -12.707 2.717 -7.734 1.00 93.25 88 THR A O 1
ATOM 682 N N . PRO A 1 89 ? -13.585 2.211 -9.756 1.00 92.31 89 PRO A N 1
ATOM 683 C CA . PRO A 1 89 ? -12.639 1.140 -10.043 1.00 92.31 89 PRO A CA 1
ATOM 684 C C . PRO A 1 89 ? -11.204 1.662 -10.118 1.00 92.31 89 PRO A C 1
ATOM 686 O O . PRO A 1 89 ? -10.957 2.707 -10.719 1.00 92.31 89 PRO A O 1
ATOM 689 N N . CYS A 1 90 ? -10.263 0.929 -9.528 1.00 89.69 90 CYS A N 1
ATOM 690 C CA . CYS A 1 90 ? -8.839 1.164 -9.732 1.00 89.69 90 CYS A CA 1
ATOM 691 C C . CYS A 1 90 ? -8.302 0.228 -10.819 1.00 89.69 90 CYS A C 1
ATOM 693 O O . CYS A 1 90 ? -8.720 -0.927 -10.914 1.00 89.69 90 CYS A O 1
ATOM 695 N N . PHE A 1 91 ? -7.317 0.690 -11.584 1.00 91.44 91 PHE A N 1
ATOM 696 C CA . PHE A 1 91 ? -6.454 -0.230 -12.315 1.00 91.44 91 PHE A CA 1
ATOM 697 C C . PHE A 1 91 ? -5.496 -0.892 -11.327 1.00 91.44 91 PHE A C 1
ATOM 699 O O . PHE A 1 91 ? -4.933 -0.229 -10.456 1.00 91.44 91 PHE A O 1
ATOM 706 N N . SER A 1 92 ? -5.326 -2.202 -11.461 1.00 91.31 92 SER A N 1
ATOM 707 C CA . SER A 1 92 ? -4.374 -2.983 -10.683 1.00 91.31 92 SER A CA 1
ATOM 708 C C . SER A 1 92 ? -3.604 -3.884 -11.635 1.00 91.31 92 SER A C 1
ATOM 710 O O . SER A 1 92 ? -4.184 -4.457 -12.558 1.00 91.31 92 SER A O 1
ATOM 712 N N . ILE A 1 93 ? -2.298 -3.975 -11.418 1.00 91.50 93 ILE A N 1
ATOM 713 C CA . ILE A 1 93 ? -1.394 -4.855 -12.152 1.00 91.50 93 ILE A CA 1
ATOM 714 C C . ILE A 1 93 ? -0.793 -5.865 -11.175 1.00 91.50 93 ILE A C 1
ATOM 716 O O . ILE A 1 93 ? -0.612 -5.532 -9.999 1.00 91.50 93 ILE A O 1
ATOM 720 N N . PRO A 1 94 ? -0.506 -7.102 -11.617 1.00 89.50 94 PRO A N 1
ATOM 721 C CA . PRO A 1 94 ? 0.072 -8.115 -10.747 1.00 89.50 94 PRO A CA 1
ATOM 722 C C . PRO A 1 94 ? 1.362 -7.612 -10.094 1.00 89.50 94 PRO A C 1
ATOM 724 O O . PRO A 1 94 ? 2.269 -7.151 -10.778 1.00 89.50 94 PRO A O 1
ATOM 727 N N . ALA A 1 95 ? 1.469 -7.737 -8.770 1.00 89.50 95 ALA A N 1
ATOM 728 C CA . ALA A 1 95 ? 2.699 -7.383 -8.063 1.00 89.50 95 ALA A CA 1
ATOM 729 C C . ALA A 1 95 ? 3.846 -8.366 -8.355 1.00 89.50 95 ALA A C 1
ATOM 731 O O . ALA A 1 95 ? 5.000 -8.000 -8.184 1.00 89.50 95 ALA A O 1
ATOM 732 N N . ARG A 1 96 ? 3.518 -9.607 -8.766 1.00 90.50 96 ARG A N 1
ATOM 733 C CA . ARG A 1 96 ? 4.473 -10.702 -9.037 1.00 90.50 96 ARG A CA 1
ATOM 734 C C . ARG A 1 96 ? 5.468 -10.928 -7.892 1.00 90.50 96 ARG A C 1
ATOM 736 O O . ARG A 1 96 ? 6.618 -11.267 -8.119 1.00 90.50 96 ARG A O 1
ATOM 743 N N . ASN A 1 97 ? 5.001 -10.765 -6.655 1.00 90.81 97 ASN A N 1
ATOM 744 C CA . ASN A 1 97 ? 5.835 -10.966 -5.480 1.00 90.81 97 ASN A CA 1
ATOM 745 C C . ASN A 1 97 ? 6.269 -12.435 -5.378 1.00 90.81 97 ASN A C 1
ATOM 747 O O . ASN A 1 97 ? 5.422 -13.328 -5.303 1.00 90.81 97 ASN A O 1
ATOM 751 N N . THR A 1 98 ? 7.576 -12.671 -5.346 1.00 90.81 98 THR A N 1
ATOM 752 C CA . THR A 1 98 ? 8.194 -13.987 -5.163 1.00 90.81 98 THR A CA 1
ATOM 753 C C . THR A 1 98 ? 9.174 -13.938 -3.994 1.00 90.81 98 THR A C 1
ATOM 755 O O . THR A 1 98 ? 9.629 -12.855 -3.620 1.00 90.81 98 THR A O 1
ATOM 758 N N . PRO A 1 99 ? 9.524 -15.090 -3.394 1.00 94.50 99 PRO A N 1
ATOM 759 C CA . PRO A 1 99 ? 10.670 -15.156 -2.497 1.00 94.50 99 PRO A CA 1
ATOM 760 C C . PRO A 1 99 ? 11.920 -14.580 -3.174 1.00 94.50 99 PRO A C 1
ATOM 762 O O . PRO A 1 99 ? 12.112 -14.766 -4.375 1.00 94.50 99 PRO A O 1
ATOM 765 N N . LEU A 1 100 ? 12.753 -13.885 -2.399 1.00 92.62 100 LEU A N 1
ATOM 766 C CA . LEU A 1 100 ? 14.006 -13.318 -2.887 1.00 92.62 100 LEU A CA 1
ATOM 767 C C . LEU A 1 100 ? 14.999 -14.439 -3.223 1.00 92.62 100 LEU A C 1
ATOM 769 O O . LEU A 1 100 ? 15.294 -15.272 -2.363 1.00 92.62 100 LEU A O 1
ATOM 773 N N . ASP A 1 101 ? 15.539 -14.435 -4.442 1.00 93.94 101 ASP A N 1
ATOM 774 C CA . ASP A 1 101 ? 16.678 -15.280 -4.800 1.00 93.94 101 ASP A CA 1
ATOM 775 C C . ASP A 1 101 ? 17.981 -14.620 -4.325 1.00 93.94 101 ASP A C 1
ATOM 777 O O . ASP A 1 101 ? 18.334 -13.508 -4.722 1.00 93.94 101 ASP A O 1
ATOM 781 N N . LEU A 1 102 ? 18.721 -15.327 -3.470 1.00 94.75 102 LEU A N 1
ATOM 782 C CA . LEU A 1 102 ? 19.991 -14.856 -2.918 1.00 94.75 102 LEU A CA 1
ATOM 783 C C . LEU A 1 102 ? 21.065 -14.660 -3.997 1.00 94.75 102 LEU A C 1
ATOM 785 O O . LEU A 1 102 ? 21.963 -13.836 -3.819 1.00 94.75 102 LEU A O 1
ATOM 789 N N . GLN A 1 103 ? 21.010 -15.401 -5.106 1.00 93.94 103 GLN A N 1
ATOM 790 C CA . GLN A 1 103 ? 21.948 -15.202 -6.213 1.00 93.94 103 GLN A CA 1
ATOM 791 C C . GLN A 1 103 ? 21.652 -13.893 -6.949 1.00 93.94 103 GLN A C 1
ATOM 793 O O . GLN A 1 103 ? 22.574 -13.121 -7.223 1.00 93.94 103 GLN A O 1
ATOM 798 N N . GLU A 1 104 ? 20.375 -13.609 -7.212 1.00 88.50 104 GLU A N 1
ATOM 799 C CA . GLU A 1 104 ? 19.937 -12.343 -7.807 1.00 88.50 104 GLU A CA 1
ATOM 800 C C . GLU A 1 104 ? 20.274 -11.158 -6.900 1.00 88.50 104 GLU A C 1
ATOM 802 O O . GLU A 1 104 ? 20.816 -10.157 -7.371 1.00 88.50 104 GLU A O 1
ATOM 807 N N . GLU A 1 105 ? 20.048 -11.288 -5.590 1.00 93.12 105 GLU A N 1
ATOM 808 C CA . GLU A 1 105 ? 20.433 -10.277 -4.602 1.00 93.12 105 GLU A CA 1
ATOM 809 C C . GLU A 1 105 ? 21.947 -10.009 -4.625 1.00 93.12 105 GLU A C 1
ATOM 811 O O . GLU A 1 105 ? 22.383 -8.854 -4.639 1.00 93.12 105 GLU A O 1
ATOM 816 N N . GLN A 1 106 ? 22.773 -11.059 -4.662 1.00 93.81 106 GLN A N 1
ATOM 817 C CA . GLN A 1 106 ? 24.229 -10.914 -4.739 1.00 93.81 106 GLN A CA 1
ATOM 818 C C . GLN A 1 106 ? 24.672 -10.204 -6.019 1.00 93.81 106 GLN A C 1
ATOM 820 O O . GLN A 1 106 ? 25.600 -9.395 -5.974 1.00 93.81 106 GLN A O 1
ATOM 825 N N . ILE A 1 107 ? 24.033 -10.497 -7.153 1.00 89.94 107 ILE A N 1
ATOM 826 C CA . ILE A 1 107 ? 24.300 -9.810 -8.422 1.00 89.94 107 ILE A CA 1
ATOM 827 C C . ILE A 1 107 ? 23.890 -8.340 -8.312 1.00 89.94 107 ILE A C 1
ATOM 829 O O . ILE A 1 107 ? 24.704 -7.465 -8.599 1.00 89.94 107 ILE A O 1
ATOM 833 N N . TRP A 1 108 ? 22.680 -8.061 -7.823 1.00 88.94 108 TRP A N 1
ATOM 834 C CA . TRP A 1 108 ? 22.172 -6.701 -7.637 1.00 88.94 108 TRP A CA 1
ATOM 835 C C . TRP A 1 108 ? 23.091 -5.848 -6.754 1.00 88.94 108 TRP A C 1
ATOM 837 O O . TRP A 1 108 ? 23.349 -4.676 -7.049 1.00 88.94 108 TRP A O 1
ATOM 847 N N . ASN A 1 109 ? 23.611 -6.443 -5.679 1.00 93.00 109 ASN A N 1
ATOM 848 C CA . ASN A 1 109 ? 24.438 -5.754 -4.695 1.00 93.00 109 ASN A CA 1
ATOM 849 C C . ASN A 1 109 ? 25.859 -5.444 -5.182 1.00 93.00 109 ASN A C 1
ATOM 851 O O . ASN A 1 109 ? 26.468 -4.508 -4.660 1.00 93.00 109 ASN A O 1
ATOM 855 N N . LYS A 1 110 ? 26.387 -6.157 -6.189 1.00 94.25 110 LYS A N 1
ATOM 856 C CA . LYS A 1 110 ? 27.697 -5.825 -6.789 1.00 94.25 110 LYS A CA 1
ATOM 857 C C . LYS A 1 110 ? 27.705 -4.418 -7.388 1.00 94.25 110 LYS A C 1
ATOM 859 O O . LYS A 1 110 ? 28.666 -3.682 -7.184 1.00 94.25 110 LYS A O 1
ATOM 864 N N . ASP A 1 111 ? 26.594 -4.026 -8.008 1.00 89.88 111 ASP A N 1
ATOM 865 C CA . ASP A 1 111 ? 26.451 -2.752 -8.720 1.00 89.88 111 ASP A CA 1
ATOM 866 C C . ASP A 1 111 ? 25.564 -1.749 -7.955 1.00 89.88 111 ASP A C 1
ATOM 868 O O . ASP A 1 111 ? 25.014 -0.805 -8.527 1.00 89.88 111 ASP A O 1
ATOM 872 N N . TYR A 1 112 ? 25.425 -1.917 -6.632 1.00 90.44 112 TYR A N 1
ATOM 873 C CA . TYR A 1 112 ? 24.504 -1.138 -5.791 1.00 90.44 112 TYR A CA 1
ATOM 874 C C . TYR A 1 112 ? 24.643 0.382 -5.970 1.00 90.44 112 TYR A C 1
ATOM 876 O O . TYR A 1 112 ? 23.648 1.102 -6.094 1.00 90.44 112 TYR A O 1
ATOM 884 N N . ASN A 1 113 ? 25.881 0.888 -6.003 1.00 93.56 113 ASN A N 1
ATOM 885 C CA . ASN A 1 113 ? 26.140 2.318 -6.179 1.00 93.56 113 ASN A CA 1
ATOM 886 C C . ASN A 1 113 ? 25.640 2.820 -7.535 1.00 93.56 113 ASN A C 1
ATOM 888 O O . ASN A 1 113 ? 25.060 3.904 -7.605 1.00 93.56 113 ASN A O 1
ATOM 892 N N . GLU A 1 114 ? 25.814 2.035 -8.596 1.00 91.62 114 GLU A N 1
ATOM 893 C CA . GLU A 1 114 ? 25.330 2.390 -9.927 1.00 91.62 114 GLU A CA 1
ATOM 894 C C . GLU A 1 114 ? 23.804 2.363 -9.991 1.00 91.62 114 GLU A C 1
ATOM 896 O O . GLU A 1 114 ? 23.198 3.312 -10.494 1.00 91.62 114 GLU A O 1
ATOM 901 N N . HIS A 1 115 ? 23.167 1.331 -9.424 1.00 90.44 115 HIS A N 1
ATOM 902 C CA . HIS A 1 115 ? 21.708 1.262 -9.304 1.00 90.44 115 HIS A CA 1
ATOM 903 C C . HIS A 1 115 ? 21.155 2.483 -8.571 1.00 90.44 115 HIS A C 1
ATOM 905 O O . HIS A 1 115 ? 20.225 3.132 -9.054 1.00 90.44 115 HIS A O 1
ATOM 911 N N . ARG A 1 116 ? 21.777 2.868 -7.453 1.00 92.31 116 ARG A N 1
ATOM 912 C CA . ARG A 1 116 ? 21.376 4.049 -6.689 1.00 92.31 116 ARG A CA 1
ATOM 913 C C . ARG A 1 116 ? 21.510 5.337 -7.503 1.00 92.31 116 ARG A C 1
ATOM 915 O O . ARG A 1 116 ? 20.594 6.155 -7.475 1.00 92.31 116 ARG A O 1
ATOM 922 N N . GLN A 1 117 ? 22.615 5.527 -8.227 1.00 93.12 117 GLN A N 1
ATOM 923 C CA . GLN A 1 117 ? 22.786 6.709 -9.080 1.00 93.12 117 GLN A CA 1
ATOM 924 C C . GLN A 1 117 ? 21.753 6.749 -10.209 1.00 93.12 117 GLN A C 1
ATOM 926 O O . GLN A 1 117 ? 21.192 7.810 -10.478 1.00 93.12 117 GLN A O 1
ATOM 931 N N . LYS A 1 118 ? 21.435 5.608 -10.830 1.00 89.94 118 LYS A N 1
ATOM 932 C CA . LYS A 1 118 ? 20.363 5.526 -11.835 1.00 89.94 118 LYS A CA 1
ATOM 933 C C . LYS A 1 118 ? 19.018 5.924 -11.230 1.00 89.94 118 LYS A C 1
ATOM 935 O O . LYS A 1 118 ? 18.364 6.810 -11.767 1.00 89.94 118 LYS A O 1
ATOM 940 N N . ILE A 1 119 ? 18.652 5.344 -10.084 1.00 91.12 119 ILE A N 1
ATOM 941 C CA . ILE A 1 119 ? 17.391 5.613 -9.375 1.00 91.12 119 ILE A CA 1
ATOM 942 C C . ILE A 1 119 ? 17.229 7.103 -9.046 1.00 91.12 119 ILE A C 1
ATOM 944 O O . ILE A 1 119 ? 16.162 7.663 -9.298 1.00 91.12 119 ILE A O 1
ATOM 948 N N . LEU A 1 120 ? 18.285 7.760 -8.550 1.00 93.12 120 LEU A N 1
ATOM 949 C CA . LEU A 1 120 ? 18.270 9.197 -8.237 1.00 93.12 120 LEU A CA 1
ATOM 950 C C . LEU A 1 120 ? 18.007 10.093 -9.452 1.00 93.12 120 LEU A C 1
ATOM 952 O O . LEU A 1 120 ? 17.517 11.206 -9.286 1.00 93.12 120 LEU A O 1
ATOM 956 N N . ASN A 1 121 ? 18.327 9.614 -10.653 1.00 90.06 121 ASN A N 1
ATOM 957 C CA . ASN A 1 121 ? 18.111 10.331 -11.906 1.00 90.06 121 ASN A CA 1
ATOM 958 C C . ASN A 1 121 ? 16.797 9.930 -12.606 1.00 90.06 121 ASN A C 1
ATOM 960 O O . ASN A 1 121 ? 16.552 10.348 -13.736 1.00 90.06 121 ASN A O 1
ATOM 964 N N . THR A 1 122 ? 15.941 9.130 -11.959 1.00 88.38 122 THR A N 1
ATOM 965 C CA . THR A 1 122 ? 14.601 8.802 -12.471 1.00 88.38 122 THR A CA 1
ATOM 966 C C . THR A 1 122 ? 13.542 9.757 -11.929 1.00 88.38 122 THR A C 1
ATOM 968 O O . THR A 1 122 ? 13.675 10.302 -10.838 1.00 88.38 122 THR A O 1
ATOM 971 N N . TYR A 1 123 ? 12.442 9.917 -12.669 1.00 85.44 123 TYR A N 1
ATOM 972 C CA . TYR A 1 123 ? 11.333 10.788 -12.272 1.00 85.44 123 TYR A CA 1
ATOM 973 C C . TYR A 1 123 ? 10.676 10.377 -10.942 1.00 85.44 123 TYR A C 1
ATOM 975 O O . TYR A 1 123 ? 10.361 11.230 -10.118 1.00 85.44 123 TYR A O 1
ATOM 983 N N . ALA A 1 124 ? 10.462 9.074 -10.733 1.00 86.69 124 ALA A N 1
ATOM 984 C CA . ALA A 1 124 ? 9.700 8.550 -9.597 1.00 86.69 124 ALA A CA 1
ATOM 985 C C . ALA A 1 124 ? 10.572 7.931 -8.491 1.00 86.69 124 ALA A C 1
ATOM 987 O O . ALA A 1 124 ? 10.032 7.460 -7.494 1.00 86.69 124 ALA A O 1
ATOM 988 N N . GLY A 1 125 ? 11.900 7.902 -8.655 1.00 89.12 125 GLY A N 1
ATOM 989 C CA . GLY A 1 125 ? 12.795 7.232 -7.709 1.00 89.12 125 GLY A CA 1
ATOM 990 C C . GLY A 1 125 ? 12.722 5.703 -7.771 1.00 89.12 125 GLY A C 1
ATOM 991 O O . GLY A 1 125 ? 12.973 5.042 -6.767 1.00 89.12 125 GLY A O 1
ATOM 992 N N . PHE A 1 126 ? 12.412 5.138 -8.942 1.00 86.56 126 PHE A N 1
ATOM 993 C CA . PHE A 1 126 ? 12.379 3.694 -9.193 1.00 86.56 126 PHE A CA 1
ATOM 994 C C . PHE A 1 126 ? 13.042 3.370 -10.534 1.00 86.56 126 PHE A C 1
ATOM 996 O O . PHE A 1 126 ? 12.872 4.100 -11.509 1.00 86.56 126 PHE A O 1
ATOM 1003 N N . HIS A 1 127 ? 13.777 2.258 -10.596 1.00 84.19 127 HIS A N 1
ATOM 1004 C CA . HIS A 1 127 ? 14.396 1.758 -11.822 1.00 84.19 127 HIS A CA 1
ATOM 1005 C C . HIS A 1 127 ? 14.229 0.242 -11.913 1.00 84.19 127 HIS A C 1
ATOM 1007 O O . HIS A 1 127 ? 14.622 -0.476 -10.997 1.00 84.19 127 HIS A O 1
ATOM 1013 N N . THR A 1 128 ? 13.704 -0.224 -13.042 1.00 82.19 128 THR A N 1
ATOM 1014 C CA . THR A 1 128 ? 13.651 -1.644 -13.390 1.00 82.19 128 THR A CA 1
ATOM 1015 C C . THR A 1 128 ? 14.703 -1.896 -14.468 1.00 82.19 128 THR A C 1
ATOM 1017 O O . THR A 1 128 ? 14.564 -1.351 -15.570 1.00 82.19 128 THR A O 1
ATOM 1020 N N . PRO A 1 129 ? 15.770 -2.667 -14.187 1.00 77.12 129 PRO A N 1
ATOM 1021 C CA . PRO A 1 129 ? 16.789 -2.957 -15.188 1.00 77.12 129 PRO A CA 1
ATOM 1022 C C . PRO A 1 129 ? 16.190 -3.586 -16.446 1.00 77.12 129 PRO A C 1
ATOM 1024 O O . PRO A 1 129 ? 15.289 -4.417 -16.378 1.00 77.12 129 PRO A O 1
ATOM 1027 N N . GLY A 1 130 ? 16.701 -3.182 -17.609 1.00 75.06 130 GLY A N 1
ATOM 1028 C CA . GLY A 1 130 ? 16.258 -3.716 -18.899 1.00 75.06 130 GLY A CA 1
ATOM 1029 C C . GLY A 1 130 ? 14.954 -3.121 -19.441 1.00 75.06 130 GLY A C 1
ATOM 1030 O O . GLY A 1 130 ? 14.583 -3.443 -20.568 1.00 75.06 130 GLY A O 1
ATOM 1031 N N . LEU A 1 131 ? 14.287 -2.225 -18.706 1.00 76.69 131 LEU A N 1
ATOM 1032 C CA . LEU A 1 131 ? 13.138 -1.476 -19.216 1.00 76.69 131 LEU A CA 1
ATOM 1033 C C . LEU A 1 131 ? 13.520 -0.046 -19.591 1.00 76.69 131 LEU A C 1
ATOM 1035 O O . LEU A 1 131 ? 14.170 0.669 -18.828 1.00 76.69 131 LEU A O 1
ATOM 1039 N N . SER A 1 132 ? 13.063 0.367 -20.773 1.00 70.38 132 SER A N 1
ATOM 1040 C CA . SER A 1 132 ? 13.154 1.740 -21.263 1.00 70.38 132 SER A CA 1
ATOM 1041 C C . SER A 1 132 ? 11.761 2.337 -21.461 1.00 70.38 132 SER A C 1
ATOM 1043 O O . SER A 1 132 ? 10.810 1.633 -21.820 1.00 70.38 132 SER A O 1
ATOM 1045 N N . TYR A 1 133 ? 11.652 3.643 -21.219 1.00 72.38 133 TYR A N 1
ATOM 1046 C CA . TYR A 1 133 ? 10.418 4.435 -21.307 1.00 72.38 133 TYR A CA 1
ATOM 1047 C C . TYR A 1 133 ? 10.533 5.563 -22.349 1.00 72.38 133 TYR A C 1
ATOM 1049 O O . TYR A 1 133 ? 9.825 6.563 -22.277 1.00 72.38 133 TYR A O 1
ATOM 1057 N N . ASP A 1 134 ? 11.465 5.437 -23.290 1.00 76.81 134 ASP A N 1
ATOM 1058 C CA . ASP A 1 134 ? 11.879 6.483 -24.233 1.00 76.81 134 ASP A CA 1
ATOM 1059 C C . ASP A 1 134 ? 11.003 6.586 -25.490 1.00 76.81 134 ASP A C 1
ATOM 1061 O O . ASP A 1 134 ? 11.133 7.537 -26.261 1.00 76.81 134 ASP A O 1
ATOM 1065 N N . GLN A 1 135 ? 10.081 5.644 -25.694 1.00 82.69 135 GLN A N 1
ATOM 1066 C CA . GLN A 1 135 ? 9.188 5.629 -26.850 1.00 82.69 135 GLN A CA 1
ATOM 1067 C C . GLN A 1 135 ? 7.757 6.004 -26.470 1.00 82.69 135 GLN A C 1
ATOM 1069 O O . GLN A 1 135 ? 7.187 5.495 -25.505 1.00 82.69 135 GLN A O 1
ATOM 1074 N N . SER A 1 136 ? 7.143 6.867 -27.281 1.00 88.25 136 SER A N 1
ATOM 1075 C CA . SER A 1 136 ? 5.725 7.177 -27.135 1.00 88.25 136 SER A CA 1
ATOM 1076 C C . SER A 1 136 ? 4.883 5.958 -27.504 1.00 88.25 136 SER A C 1
ATOM 1078 O O . SER A 1 136 ? 5.077 5.336 -28.549 1.00 88.25 136 SER A O 1
ATOM 1080 N N . ALA A 1 137 ? 3.869 5.664 -26.690 1.00 88.56 137 ALA A N 1
ATOM 1081 C CA . ALA A 1 137 ? 2.891 4.626 -27.005 1.00 88.56 137 ALA A CA 1
ATOM 1082 C C . ALA A 1 137 ? 2.145 4.904 -28.325 1.00 88.56 137 ALA A C 1
ATOM 1084 O O . ALA A 1 137 ? 1.630 3.971 -28.933 1.00 88.56 137 ALA A O 1
ATOM 1085 N N . LEU A 1 138 ? 2.102 6.167 -28.773 1.00 90.94 138 LEU A N 1
ATOM 1086 C CA . LEU A 1 138 ? 1.464 6.588 -30.025 1.00 90.94 138 LEU A CA 1
ATOM 1087 C C . LEU A 1 138 ? 2.394 6.503 -31.245 1.00 90.94 138 LEU A C 1
ATOM 1089 O O . LEU A 1 138 ? 1.926 6.666 -32.367 1.00 90.94 138 LEU A O 1
ATOM 1093 N N . SER A 1 139 ? 3.699 6.289 -31.045 1.00 92.44 139 SER A N 1
ATOM 1094 C CA . SER A 1 139 ? 4.691 6.255 -32.130 1.00 92.44 139 SER A CA 1
ATOM 1095 C C . SER A 1 139 ? 5.101 4.842 -32.549 1.00 92.44 139 SER A C 1
ATOM 1097 O O . SER A 1 139 ? 6.011 4.692 -33.360 1.00 92.44 139 SER A O 1
ATOM 1099 N N . VAL A 1 140 ? 4.474 3.806 -31.989 1.00 90.62 140 VAL A N 1
ATOM 1100 C CA . VAL A 1 140 ? 4.783 2.395 -32.267 1.00 90.62 140 VAL A CA 1
ATOM 1101 C C . VAL A 1 140 ? 3.580 1.679 -32.880 1.00 90.62 140 VAL A C 1
ATOM 1103 O O . VAL A 1 140 ? 2.441 2.125 -32.742 1.00 90.62 140 VAL A O 1
ATOM 1106 N N . SER A 1 141 ? 3.819 0.557 -33.567 1.00 93.75 141 SER A N 1
ATOM 1107 C CA . SER A 1 141 ? 2.727 -0.274 -34.087 1.00 93.75 141 SER A CA 1
ATOM 1108 C C . SER A 1 141 ? 1.882 -0.863 -32.944 1.00 93.75 141 SER A C 1
ATOM 1110 O O . SER A 1 141 ? 2.424 -1.122 -31.865 1.00 93.75 141 SER A O 1
ATOM 1112 N N . PRO A 1 142 ? 0.584 -1.154 -33.170 1.00 94.31 142 PRO A N 1
ATOM 1113 C CA . PRO A 1 142 ? -0.263 -1.804 -32.165 1.00 94.31 142 PRO A CA 1
ATOM 1114 C C . PRO A 1 142 ? 0.312 -3.128 -31.640 1.00 94.31 142 PRO A C 1
ATOM 1116 O O . PRO A 1 142 ? 0.214 -3.418 -30.455 1.00 94.31 142 PRO A O 1
ATOM 1119 N N . GLU A 1 143 ? 0.973 -3.906 -32.500 1.0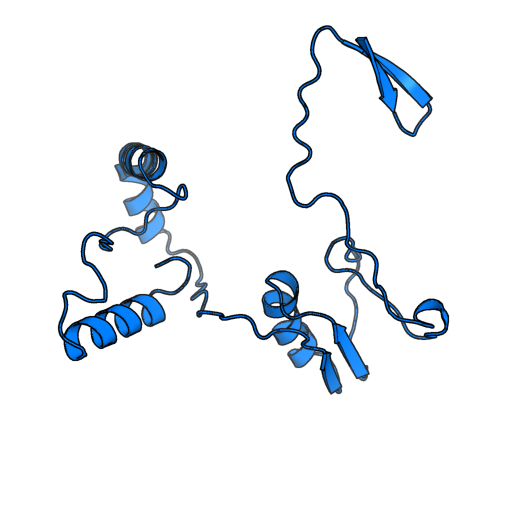0 93.94 143 GLU A N 1
ATOM 1120 C CA . GLU A 1 143 ? 1.639 -5.156 -32.112 1.00 93.94 143 GLU A CA 1
ATOM 1121 C C . GLU A 1 143 ? 2.804 -4.911 -31.141 1.00 93.94 143 GLU A C 1
ATOM 1123 O O . GLU A 1 143 ? 2.904 -5.561 -30.101 1.00 93.94 143 GLU A O 1
ATOM 1128 N N . THR A 1 144 ? 3.660 -3.929 -31.443 1.00 91.12 144 THR A N 1
ATOM 1129 C CA . THR A 1 144 ? 4.772 -3.544 -30.561 1.00 91.12 144 THR A CA 1
ATOM 1130 C C . THR A 1 144 ? 4.250 -3.025 -29.223 1.00 91.12 144 THR A C 1
ATOM 1132 O O . THR A 1 144 ? 4.777 -3.390 -28.172 1.00 91.12 144 THR A O 1
ATOM 1135 N N . GLN A 1 145 ? 3.193 -2.208 -29.252 1.00 91.69 145 GLN A N 1
ATOM 1136 C CA . GLN A 1 145 ? 2.538 -1.688 -28.054 1.00 91.69 145 GLN A CA 1
ATOM 1137 C C . GLN A 1 145 ? 1.993 -2.825 -27.176 1.00 91.69 145 GLN A C 1
ATOM 1139 O O . GLN A 1 145 ? 2.291 -2.880 -25.983 1.00 91.69 145 GLN A O 1
ATOM 1144 N N . GLN A 1 146 ? 1.255 -3.763 -27.771 1.00 92.62 146 GLN A N 1
ATOM 1145 C CA . GLN A 1 146 ? 0.677 -4.901 -27.060 1.00 92.62 146 GLN A CA 1
ATOM 1146 C C . GLN A 1 146 ? 1.762 -5.782 -26.431 1.00 92.62 146 GLN A C 1
ATOM 1148 O O . GLN A 1 146 ? 1.702 -6.079 -25.238 1.00 92.62 146 GLN A O 1
ATOM 1153 N N . LYS A 1 147 ? 2.814 -6.117 -27.188 1.00 91.56 147 LYS A N 1
ATOM 1154 C CA . LYS A 1 147 ? 3.958 -6.885 -26.673 1.00 91.56 147 LYS A CA 1
ATOM 1155 C C . LYS A 1 147 ? 4.645 -6.177 -25.503 1.00 91.56 147 LYS A C 1
ATOM 1157 O O . LYS A 1 147 ? 5.061 -6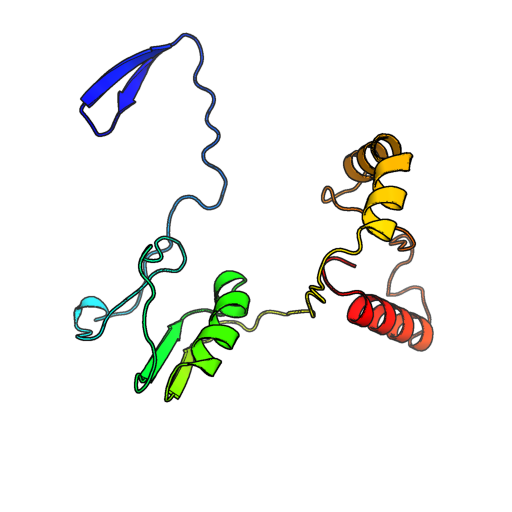.819 -24.537 1.00 91.56 147 LYS A O 1
ATOM 1162 N N . ALA A 1 148 ? 4.761 -4.852 -25.573 1.00 89.38 148 ALA A N 1
ATOM 1163 C CA . ALA A 1 148 ? 5.343 -4.043 -24.513 1.00 89.38 148 ALA A CA 1
ATOM 1164 C C . ALA A 1 148 ? 4.478 -4.042 -23.237 1.00 89.38 148 ALA A C 1
ATOM 1166 O O . ALA A 1 148 ? 5.036 -4.059 -22.137 1.00 89.38 148 ALA A O 1
ATOM 1167 N N . TYR A 1 149 ? 3.147 -4.058 -23.366 1.00 90.69 149 TYR A N 1
ATOM 1168 C CA . TYR A 1 149 ? 2.220 -4.202 -22.236 1.00 90.69 149 TYR A CA 1
ATOM 1169 C C . TYR A 1 149 ? 2.241 -5.604 -21.635 1.00 90.69 149 TYR A C 1
ATOM 1171 O O . TYR A 1 149 ? 2.274 -5.736 -20.416 1.00 90.69 149 TYR A O 1
ATOM 1179 N N . GLU A 1 150 ? 2.279 -6.647 -22.459 1.00 91.25 150 GLU A N 1
ATOM 1180 C CA . GLU A 1 150 ? 2.364 -8.033 -21.989 1.00 91.25 150 GLU A CA 1
ATOM 1181 C C . GLU A 1 150 ? 3.670 -8.296 -21.242 1.00 91.25 150 GLU A C 1
ATOM 1183 O O . GLU A 1 150 ? 3.648 -8.867 -20.153 1.00 91.25 150 GLU A O 1
ATOM 1188 N N . THR A 1 151 ? 4.794 -7.813 -21.782 1.00 89.50 151 THR A N 1
ATOM 1189 C CA . THR A 1 151 ? 6.111 -7.922 -21.135 1.00 89.50 151 THR A CA 1
ATOM 1190 C C . THR A 1 151 ? 6.086 -7.288 -19.743 1.00 89.50 151 THR A C 1
ATOM 1192 O O . THR A 1 151 ? 6.488 -7.913 -18.764 1.00 89.50 151 THR A O 1
ATOM 1195 N N . ARG A 1 152 ? 5.539 -6.073 -19.627 1.00 88.81 152 ARG A N 1
ATOM 1196 C CA . ARG A 1 152 ? 5.389 -5.379 -18.338 1.00 88.81 152 ARG A CA 1
ATOM 1197 C C . ARG A 1 152 ? 4.394 -6.075 -17.414 1.00 88.81 152 ARG A C 1
ATOM 1199 O O . ARG A 1 152 ? 4.664 -6.252 -16.237 1.00 88.81 152 ARG A O 1
ATOM 1206 N N . GLY A 1 153 ? 3.277 -6.573 -17.938 1.00 87.44 153 GLY A N 1
ATOM 1207 C CA . GLY A 1 153 ? 2.309 -7.347 -17.154 1.00 87.44 153 GLY A CA 1
ATOM 1208 C C . GLY A 1 153 ? 2.872 -8.669 -16.606 1.00 87.44 153 GLY A C 1
ATOM 1209 O O . GLY A 1 153 ? 2.430 -9.154 -15.559 1.00 87.44 153 GLY A O 1
ATOM 1210 N N . GLN A 1 154 ? 3.849 -9.265 -17.294 1.00 88.56 154 GLN A N 1
ATOM 1211 C CA . GLN A 1 154 ? 4.574 -10.444 -16.818 1.00 88.56 154 GLN A CA 1
ATOM 1212 C C . GLN A 1 154 ? 5.586 -10.096 -15.725 1.00 88.56 154 GLN A C 1
ATOM 1214 O O . GLN A 1 154 ? 5.640 -10.828 -14.739 1.00 88.56 154 GLN A O 1
ATOM 1219 N N . LEU A 1 155 ? 6.322 -8.988 -15.873 1.00 87.50 155 LEU A N 1
ATOM 1220 C CA . LEU A 1 155 ? 7.258 -8.489 -14.858 1.00 87.50 155 LEU A CA 1
ATOM 1221 C C . LEU A 1 155 ? 6.532 -8.030 -13.587 1.00 87.50 155 LEU A C 1
ATOM 1223 O O . LEU A 1 155 ? 6.937 -8.383 -12.483 1.00 87.50 155 LEU A O 1
ATOM 1227 N N . GLY A 1 156 ? 5.418 -7.317 -13.745 1.00 87.50 156 GLY A N 1
ATOM 1228 C CA . GLY A 1 156 ? 4.614 -6.807 -12.644 1.00 87.50 156 GLY A CA 1
ATOM 1229 C C . GLY A 1 156 ? 5.241 -5.614 -11.919 1.00 87.50 156 GLY A C 1
ATOM 1230 O O . GLY A 1 156 ? 6.286 -5.082 -12.288 1.00 87.50 156 GLY A O 1
ATOM 1231 N N . GLY A 1 157 ? 4.576 -5.167 -10.856 1.00 85.44 157 GLY A N 1
ATOM 1232 C CA . GLY A 1 157 ? 5.045 -4.018 -10.079 1.00 85.44 157 GLY A CA 1
ATOM 1233 C C . GLY A 1 157 ? 4.975 -2.715 -10.880 1.00 85.44 157 GLY A C 1
ATOM 1234 O O . GLY A 1 157 ? 3.959 -2.438 -11.496 1.00 85.44 157 GLY A O 1
ATOM 1235 N N . LEU A 1 158 ? 6.019 -1.885 -10.843 1.00 79.12 158 LEU A N 1
ATOM 1236 C CA . LEU A 1 158 ? 6.055 -0.571 -11.515 1.00 79.12 158 LEU A CA 1
ATOM 1237 C C . LEU A 1 158 ? 6.763 -0.603 -12.889 1.00 79.12 158 LEU A C 1
ATOM 1239 O O . LEU A 1 158 ? 7.301 0.416 -13.318 1.00 79.12 158 LEU A O 1
ATOM 1243 N N . SER A 1 159 ? 6.814 -1.774 -13.534 1.00 69.69 159 SER A N 1
ATOM 1244 C CA . SER A 1 159 ? 7.464 -2.030 -14.835 1.00 69.69 159 SER A CA 1
ATOM 1245 C C . SER A 1 159 ? 6.763 -1.385 -16.034 1.00 69.69 159 SER A C 1
ATOM 1247 O O . SER A 1 159 ? 5.516 -1.469 -16.074 1.00 69.69 159 SER A O 1
#

Foldseek 3Di:
DWDADPVGDTDDDPDDDDPCDPCNDDDDDPDPCPVVDPDDDADLNGHDPDDDQQAAHEEEDEEDPPSNVVVVVVSCVGHPHYHYHYPDDDDFADQPDDPDDPVVVVVCVVCVVVLQVVLVPDPVSDDDPPDDPPDDLVRDDPVVSVVNVVVDSVVHDPD

Sequence (159 aa):
SNIQTHTGESISAKFCIMATGCLSIPKQVDINGINNFKGKTYYTSQWPHENINFHDQRVAVIGTGSSGVQSIPLIAEEAAHLYVFQRTPCFSIPARNTPLDLQEEQIWNKDYNEHRQKILNTYAGFHTPGLSYDQSALSVSPETQQKAYETRGQLGGLS

Radius of gyration: 22.64 Å; chains: 1; bounding box: 54×45×62 Å

Secondary structure (DSSP, 8-state):
-EEE-TTS-EEE-S-------SS-SPPP---TTGGG--S----GGG--SSPPP-TT-EEEEE--SHHHHHHHHHHHHH-SEEEEE-SSPPP-------PPPHHHHHHHHHTHHHHHHHHHTSSSS---TT----S-TTSS-HHHHHHHHHHHHHH-TT-

Organism: Adineta ricciae (NCBI:txid249248)